Protein AF-A0A9D5BX61-F1 (afdb_monomer_lite)

Sequence (94 aa):
MLMEEARRLGVQADEEGVHVYLQQPNVRIRPNSRFLTPTVLGVQQANKAVEGSEMWRACDRELEMDSMLRDKSIDSSGSRSEKCHSRHRKKTEI

Secondary structure (DSSP, 8-state):
-HHHHHHHHHHHHHHH-THHHHS-----PPPPHHHHHHHHHHHHHHHHHHHHHHHHHHHHHHHHHHHHHHHHHHHHHTT---------------

Structure (mmCIF, N/CA/C/O backbone):
data_AF-A0A9D5BX61-F1
#
_entry.id   AF-A0A9D5BX61-F1
#
loop_
_atom_site.group_PDB
_atom_site.id
_atom_site.type_symbol
_atom_site.label_atom_id
_atom_site.label_alt_id
_atom_site.label_comp_id
_atom_site.label_asym_id
_atom_site.label_entity_id
_atom_site.label_seq_id
_atom_site.pdbx_PDB_ins_code
_atom_site.Cartn_x
_atom_site.Cartn_y
_atom_site.Cartn_z
_atom_site.occupancy
_atom_site.B_iso_or_equiv
_atom_site.auth_seq_id
_atom_site.auth_comp_id
_atom_site.auth_asym_id
_atom_site.auth_atom_id
_atom_site.pdbx_PDB_model_num
ATOM 1 N N . MET A 1 1 ? -3.465 3.246 19.628 1.00 67.25 1 MET A N 1
ATOM 2 C CA . MET A 1 1 ? -4.724 4.010 19.515 1.00 67.25 1 MET A CA 1
ATOM 3 C C . MET A 1 1 ? -5.888 3.152 19.017 1.00 67.25 1 MET A C 1
ATOM 5 O O . MET A 1 1 ? -6.763 2.943 19.830 1.00 67.25 1 MET A O 1
ATOM 9 N N . LEU A 1 2 ? -5.889 2.523 17.826 1.00 73.38 2 LEU A N 1
ATOM 10 C CA . LEU A 1 2 ? -7.051 1.698 17.396 1.00 73.38 2 LEU A CA 1
ATOM 11 C C . LEU A 1 2 ? -7.368 0.492 18.305 1.00 73.38 2 LEU A C 1
ATOM 13 O O . LEU A 1 2 ? -8.509 0.297 18.693 1.00 73.38 2 LEU A O 1
ATOM 17 N N . MET A 1 3 ? -6.362 -0.317 18.655 1.00 80.19 3 MET A N 1
ATOM 18 C CA . MET A 1 3 ? -6.575 -1.501 19.509 1.00 80.19 3 MET A CA 1
ATOM 19 C C . MET A 1 3 ? -7.018 -1.130 20.926 1.00 80.19 3 MET A C 1
ATOM 21 O O . MET A 1 3 ? -7.745 -1.865 21.580 1.00 80.19 3 MET A O 1
ATOM 25 N N . GLU A 1 4 ? -6.575 0.027 21.398 1.00 83.38 4 GLU A N 1
ATOM 26 C CA . GLU A 1 4 ? -6.912 0.532 22.722 1.00 83.38 4 GLU A CA 1
ATOM 27 C C . GLU A 1 4 ? -8.326 1.109 22.761 1.00 83.38 4 GLU A C 1
ATOM 29 O O . GLU A 1 4 ? -9.062 0.874 23.714 1.00 83.38 4 GLU A O 1
ATOM 34 N N . GLU A 1 5 ? -8.730 1.783 21.688 1.00 82.81 5 GLU A N 1
ATOM 35 C CA . GLU A 1 5 ? -10.099 2.237 21.474 1.00 82.81 5 GLU A CA 1
ATOM 36 C C . GLU A 1 5 ? -11.059 1.050 21.340 1.00 82.81 5 GLU A C 1
ATOM 38 O O . GLU A 1 5 ? -12.070 1.016 22.031 1.00 82.81 5 GLU A O 1
ATOM 43 N N . ALA A 1 6 ? -10.693 0.018 20.571 1.00 85.06 6 ALA A N 1
ATOM 44 C CA . ALA A 1 6 ? -11.453 -1.229 20.482 1.00 85.06 6 ALA A CA 1
ATOM 45 C C . ALA A 1 6 ? -11.581 -1.932 21.845 1.00 85.06 6 ALA A C 1
ATOM 47 O O . ALA A 1 6 ? -12.661 -2.398 22.202 1.00 85.06 6 ALA A O 1
ATOM 48 N N . ARG A 1 7 ? -10.502 -1.963 22.641 1.00 88.50 7 ARG A N 1
ATOM 49 C CA . ARG A 1 7 ? -10.528 -2.506 24.008 1.00 88.50 7 ARG A CA 1
ATOM 50 C C . ARG A 1 7 ? -11.473 -1.713 24.909 1.00 88.50 7 ARG A C 1
ATOM 52 O O . ARG A 1 7 ? -12.221 -2.309 25.674 1.00 88.50 7 ARG A O 1
ATOM 59 N N . ARG A 1 8 ? -11.448 -0.382 24.823 1.00 88.81 8 ARG A N 1
ATOM 60 C CA . ARG A 1 8 ? -12.341 0.492 25.594 1.00 88.81 8 ARG A CA 1
ATOM 61 C C . ARG A 1 8 ? -13.804 0.297 25.190 1.00 88.81 8 ARG A C 1
ATOM 63 O O . ARG A 1 8 ? -14.649 0.185 26.066 1.00 88.81 8 ARG A O 1
ATOM 70 N N . LEU A 1 9 ? -14.073 0.189 23.890 1.00 88.50 9 LEU A N 1
ATOM 71 C CA . LEU A 1 9 ? -15.387 -0.154 23.341 1.00 88.50 9 LEU A CA 1
ATOM 72 C C . LEU A 1 9 ? -15.888 -1.512 23.845 1.00 88.50 9 LEU A C 1
ATOM 74 O O . LEU A 1 9 ? -17.067 -1.636 24.141 1.00 88.50 9 LEU A O 1
ATOM 78 N N . GLY A 1 10 ? -15.001 -2.503 23.982 1.00 90.69 10 GLY A N 1
ATOM 79 C CA . GLY A 1 10 ? -15.329 -3.797 24.588 1.00 90.69 10 GLY A CA 1
ATOM 80 C C . GLY A 1 10 ? -15.793 -3.666 26.038 1.00 90.69 10 GLY A C 1
ATOM 81 O O . GLY A 1 10 ? -16.876 -4.124 26.367 1.00 90.69 10 GLY A O 1
ATOM 82 N N . VAL A 1 11 ? -15.027 -2.952 26.870 1.00 94.25 11 VAL A N 1
ATOM 83 C CA . VAL A 1 11 ? -15.395 -2.720 28.280 1.00 94.25 11 VAL A CA 1
ATOM 84 C C . VAL A 1 11 ? -16.735 -1.987 28.398 1.00 94.25 11 VAL A C 1
ATOM 86 O O . VAL A 1 11 ? -17.569 -2.364 29.209 1.00 94.25 11 VAL A O 1
ATOM 89 N N . GLN A 1 12 ? -16.973 -0.969 27.566 1.00 90.94 12 GLN A N 1
ATOM 90 C CA . GLN A 1 12 ? -18.250 -0.248 27.571 1.00 90.94 12 GLN A CA 1
ATOM 91 C C . GLN A 1 12 ? -19.410 -1.132 27.103 1.00 90.94 12 GLN A C 1
ATOM 93 O O . GLN A 1 12 ? -20.493 -1.063 27.667 1.00 90.94 12 GLN A O 1
ATOM 98 N N . ALA A 1 13 ? -19.197 -1.994 26.109 1.00 92.62 13 ALA A N 1
ATOM 99 C CA . ALA A 1 13 ? -20.227 -2.916 25.644 1.00 92.62 13 ALA A CA 1
ATOM 100 C C . ALA A 1 13 ? -20.572 -4.006 26.672 1.00 92.62 13 ALA A C 1
ATOM 102 O O . ALA A 1 13 ? -21.705 -4.480 26.675 1.00 92.62 13 ALA A O 1
ATOM 103 N N . ASP A 1 14 ? -19.641 -4.381 27.551 1.00 92.88 14 ASP A N 1
ATOM 104 C CA . ASP A 1 14 ? -19.923 -5.307 28.653 1.00 92.88 14 ASP A CA 1
ATOM 105 C C . ASP A 1 14 ? -20.854 -4.674 29.707 1.00 92.88 14 ASP A C 1
ATOM 107 O O . ASP A 1 14 ? -21.667 -5.372 30.313 1.00 92.88 14 ASP A O 1
ATOM 111 N N . GLU A 1 15 ? -20.772 -3.353 29.904 1.00 93.62 15 GLU A N 1
ATOM 112 C CA . GLU A 1 15 ? -21.597 -2.604 30.866 1.00 93.62 15 GLU A CA 1
ATOM 113 C C . GLU A 1 15 ? -22.940 -2.146 30.273 1.00 93.62 15 GLU A C 1
ATOM 115 O O . GLU A 1 15 ? -23.998 -2.303 30.882 1.00 93.62 15 GLU A O 1
ATOM 120 N N . GLU A 1 16 ? -22.903 -1.570 29.075 1.00 91.00 16 GLU A N 1
ATOM 121 C CA . GLU A 1 16 ? -24.026 -0.890 28.425 1.00 91.00 16 GLU A CA 1
ATOM 122 C C . GLU A 1 16 ? -24.711 -1.789 27.371 1.00 91.00 16 GLU A C 1
ATOM 124 O O . GLU A 1 16 ? -25.865 -1.582 26.986 1.00 91.00 16 GLU A O 1
ATOM 129 N N . GLY A 1 17 ? -24.045 -2.852 26.925 1.00 89.88 17 GLY A N 1
ATOM 130 C CA . GLY A 1 17 ? -24.538 -3.776 25.909 1.00 89.88 17 GLY A CA 1
ATOM 131 C C . GLY A 1 17 ? -24.175 -3.370 24.477 1.00 89.88 17 GLY A C 1
ATOM 132 O O . GLY A 1 17 ? -23.446 -2.419 24.207 1.00 89.88 17 GLY A O 1
ATOM 133 N N . VAL A 1 18 ? -24.733 -4.096 23.505 1.00 87.81 18 VAL A N 1
ATOM 134 C CA . VAL A 1 18 ? -24.352 -4.013 22.076 1.00 87.81 18 VAL A CA 1
ATOM 135 C C . VAL A 1 18 ? -24.601 -2.633 21.446 1.00 87.81 18 VAL A C 1
ATOM 137 O O . VAL A 1 18 ? -24.006 -2.301 20.420 1.00 87.81 18 VAL A O 1
ATOM 140 N N . HIS A 1 19 ? -25.454 -1.803 22.051 1.00 88.94 19 HIS A N 1
ATOM 141 C CA . HIS A 1 19 ? -25.818 -0.496 21.506 1.00 88.94 19 HIS A CA 1
ATOM 142 C C . HIS A 1 19 ? -24.629 0.470 21.380 1.00 88.94 19 HIS A C 1
ATOM 144 O O . HIS A 1 19 ? -24.651 1.345 20.513 1.00 88.94 19 HIS A O 1
ATOM 150 N N . VAL A 1 20 ? -23.568 0.258 22.163 1.00 88.81 20 VAL A N 1
ATOM 151 C CA . VAL A 1 20 ? -22.319 1.028 22.092 1.00 88.81 20 VAL A CA 1
ATOM 152 C C . VAL A 1 20 ? -21.644 0.885 20.720 1.00 88.81 20 VAL A C 1
ATOM 154 O O . VAL A 1 20 ? -21.099 1.852 20.196 1.00 88.81 20 VAL A O 1
ATOM 157 N N . TYR A 1 21 ? -21.738 -0.282 20.071 1.00 84.19 21 TYR A N 1
ATOM 158 C CA . TYR A 1 21 ? -21.182 -0.490 18.725 1.00 84.19 21 TYR A CA 1
ATOM 159 C C . TYR A 1 21 ? -22.014 0.161 17.615 1.00 84.19 21 TYR A C 1
ATOM 161 O O . TYR A 1 21 ? -21.501 0.424 16.527 1.00 84.19 21 TYR A O 1
ATOM 169 N N . LEU A 1 22 ? -23.308 0.376 17.868 1.00 85.62 22 LEU A N 1
ATOM 170 C CA . LEU A 1 22 ? -24.253 0.929 16.896 1.00 85.62 22 LEU A CA 1
ATOM 171 C C . LEU A 1 22 ? -24.294 2.458 16.924 1.00 85.62 22 LEU A C 1
ATOM 173 O O . LEU A 1 22 ? -24.743 3.072 15.954 1.00 85.62 22 LEU A O 1
ATOM 177 N N . GLN A 1 23 ? -23.817 3.082 18.004 1.00 84.62 23 GLN A N 1
ATOM 178 C CA . GLN A 1 23 ? -23.602 4.521 18.035 1.00 84.62 23 GLN A CA 1
ATOM 179 C C . GLN A 1 23 ? -22.506 4.879 17.030 1.00 84.62 23 GLN A C 1
ATOM 181 O O . GLN A 1 23 ? -21.316 4.714 17.290 1.00 84.62 23 GLN A O 1
ATOM 186 N N . GLN A 1 24 ? -22.912 5.368 15.855 1.00 72.00 24 GLN A N 1
ATOM 187 C CA . GLN A 1 24 ? -21.960 5.871 14.875 1.00 72.00 24 GLN A CA 1
ATOM 188 C C . GLN A 1 24 ? -21.187 7.041 15.494 1.00 72.00 24 GLN A C 1
ATOM 190 O O . GLN A 1 24 ? -21.802 8.046 15.869 1.00 72.00 24 GLN A O 1
ATOM 195 N N . PRO A 1 25 ? -19.850 6.949 15.596 1.00 71.06 25 PRO A N 1
ATOM 196 C CA . PRO A 1 25 ? -19.062 8.068 16.071 1.00 71.06 25 PRO A CA 1
ATOM 197 C C . PRO A 1 25 ? -19.239 9.226 15.084 1.00 71.06 25 PRO A C 1
ATOM 199 O O . PRO A 1 25 ? -18.934 9.103 13.898 1.00 71.06 25 PRO A O 1
ATOM 202 N N . ASN A 1 26 ? -19.746 10.360 15.576 1.00 66.38 26 ASN A N 1
ATOM 203 C CA . ASN A 1 26 ? -20.006 11.574 14.796 1.00 66.38 26 ASN A CA 1
ATOM 204 C C . ASN A 1 26 ? -18.701 12.329 14.488 1.00 66.38 26 ASN A C 1
ATOM 206 O O . ASN A 1 26 ? -18.538 13.509 14.795 1.00 66.38 26 ASN A O 1
ATOM 210 N N . VAL A 1 27 ? -17.710 11.617 13.961 1.00 66.56 27 VAL A N 1
ATOM 211 C CA . VAL A 1 27 ? -16.379 12.152 13.710 1.00 66.56 27 VAL A CA 1
ATOM 212 C C . VAL A 1 27 ? -16.016 11.837 12.267 1.00 66.56 27 VAL A C 1
ATOM 214 O O . VAL A 1 27 ? -16.020 10.685 11.840 1.00 66.56 27 VAL A O 1
ATOM 217 N N . ARG A 1 28 ? -15.678 12.869 11.488 1.00 68.50 28 ARG A N 1
ATOM 218 C CA . ARG A 1 28 ? -15.030 12.692 10.180 1.00 68.50 28 ARG A CA 1
ATOM 219 C C . ARG A 1 28 ? -13.608 12.195 10.433 1.00 68.50 28 ARG A C 1
ATOM 221 O O . ARG A 1 28 ? -12.690 12.989 10.624 1.00 68.50 28 ARG A O 1
ATOM 228 N N . ILE A 1 29 ? -13.444 10.877 10.503 1.00 67.56 29 ILE A N 1
ATOM 229 C CA . ILE A 1 29 ? -12.172 10.243 10.851 1.00 67.56 29 ILE A CA 1
ATOM 230 C C . ILE A 1 29 ? -11.203 10.364 9.668 1.00 67.56 29 ILE A C 1
ATOM 232 O O . ILE A 1 29 ? -11.469 9.886 8.565 1.00 67.56 29 ILE A O 1
ATOM 236 N N . ARG A 1 30 ? -10.046 10.993 9.911 1.00 70.50 30 ARG A N 1
ATOM 237 C CA . ARG A 1 30 ? -8.856 10.837 9.062 1.00 70.50 30 ARG A CA 1
ATOM 238 C C . ARG A 1 30 ? -8.526 9.340 9.039 1.00 70.50 30 ARG A C 1
ATOM 240 O O . ARG A 1 30 ? -8.316 8.787 10.119 1.00 70.50 30 ARG A O 1
ATOM 247 N N . PRO A 1 31 ? -8.498 8.681 7.870 1.00 68.62 31 PRO A N 1
ATOM 248 C CA . PRO A 1 31 ? -8.331 7.239 7.820 1.00 68.62 31 PRO A CA 1
ATOM 249 C C . PRO A 1 31 ? -7.063 6.833 8.577 1.00 68.62 31 PRO A C 1
ATOM 251 O O . PRO A 1 31 ? -6.015 7.466 8.441 1.00 68.62 31 PRO A O 1
ATOM 254 N N . ASN A 1 32 ? -7.181 5.819 9.434 1.00 73.50 32 ASN A N 1
ATOM 255 C CA . ASN A 1 32 ? -6.103 5.421 10.331 1.00 73.50 32 ASN A CA 1
ATOM 256 C C . ASN A 1 32 ? -4.860 5.047 9.510 1.00 73.50 32 ASN A C 1
ATOM 258 O O . ASN A 1 32 ? -4.927 4.232 8.586 1.00 73.50 32 ASN A O 1
ATOM 262 N N . SER A 1 33 ? -3.725 5.659 9.860 1.00 74.25 33 SER A N 1
ATOM 263 C CA . SER A 1 33 ? -2.460 5.520 9.138 1.00 74.25 33 SER A CA 1
ATOM 264 C C . SER A 1 33 ? -2.048 4.060 8.948 1.00 74.25 33 SER A C 1
ATOM 266 O O . SER A 1 33 ? -1.513 3.725 7.901 1.00 74.25 33 SER A O 1
ATOM 268 N N . ARG A 1 34 ? -2.399 3.155 9.874 1.00 76.12 34 ARG A N 1
ATOM 269 C CA . ARG A 1 34 ? -2.143 1.709 9.743 1.00 76.12 34 ARG A CA 1
ATOM 270 C C . ARG A 1 34 ? -2.889 1.040 8.586 1.00 76.12 34 ARG A C 1
ATOM 272 O O . ARG A 1 34 ? -2.401 0.036 8.087 1.00 76.12 34 ARG A O 1
ATOM 279 N N . PHE A 1 35 ? -4.041 1.564 8.168 1.00 71.25 35 PHE A N 1
ATOM 280 C CA . PHE A 1 35 ? -4.771 1.086 6.986 1.00 71.25 35 PHE A CA 1
ATOM 281 C C . PHE A 1 35 ? -4.347 1.824 5.709 1.00 71.25 35 PHE A C 1
ATOM 283 O O . PHE A 1 35 ? -4.370 1.251 4.619 1.00 71.25 35 PHE A O 1
ATOM 290 N N . LEU A 1 36 ? -3.902 3.078 5.835 1.00 77.25 36 LEU A N 1
ATOM 291 C CA . LEU A 1 36 ? -3.386 3.847 4.702 1.00 77.25 36 LEU A CA 1
ATOM 292 C C . LEU A 1 36 ? -2.008 3.364 4.248 1.00 77.25 36 LEU A C 1
ATOM 294 O O . LEU A 1 36 ? -1.787 3.244 3.049 1.00 77.25 36 LEU A O 1
ATOM 298 N N . THR A 1 37 ? -1.097 3.050 5.171 1.00 81.00 37 THR A N 1
ATOM 299 C CA . THR A 1 37 ? 0.275 2.644 4.835 1.00 81.00 37 THR A CA 1
ATOM 300 C C . THR A 1 37 ? 0.327 1.426 3.902 1.00 81.00 37 THR A C 1
ATOM 302 O O . THR A 1 37 ? 0.987 1.537 2.873 1.00 81.00 37 THR A O 1
ATOM 305 N N . PRO A 1 38 ? -0.384 0.307 4.153 1.00 83.06 38 PRO A N 1
ATOM 306 C CA . PRO A 1 38 ? -0.386 -0.838 3.239 1.00 83.06 38 PRO A CA 1
ATOM 307 C C . PRO A 1 38 ? -0.935 -0.490 1.852 1.00 83.06 38 PRO A C 1
ATOM 309 O O . PRO A 1 38 ? -0.381 -0.918 0.845 1.00 83.06 38 PRO A O 1
ATOM 312 N N . THR A 1 39 ? -1.989 0.329 1.797 1.00 79.06 39 THR A N 1
ATOM 313 C CA . THR A 1 39 ? -2.630 0.740 0.539 1.00 79.06 39 THR A CA 1
ATOM 314 C C . THR A 1 39 ? -1.706 1.632 -0.289 1.00 79.06 39 THR A C 1
ATOM 316 O O . THR A 1 39 ? -1.513 1.403 -1.480 1.00 79.06 39 THR A O 1
ATOM 319 N N . VAL A 1 40 ? -1.080 2.622 0.351 1.00 85.62 40 VAL A N 1
ATOM 320 C CA . VAL A 1 40 ? -0.114 3.521 -0.292 1.00 85.62 40 VAL A CA 1
ATOM 321 C C . VAL A 1 40 ? 1.115 2.744 -0.772 1.00 85.62 40 VAL A C 1
ATOM 323 O O . VAL A 1 40 ? 1.551 2.948 -1.902 1.00 85.62 40 VAL A O 1
ATOM 326 N N . LEU A 1 41 ? 1.635 1.814 0.036 1.00 84.88 41 LEU A N 1
ATOM 327 C CA . LEU A 1 41 ? 2.749 0.947 -0.362 1.00 84.88 41 LEU A CA 1
ATOM 328 C C . LEU A 1 41 ? 2.384 0.050 -1.552 1.00 84.88 41 LEU A C 1
ATOM 330 O O . LEU A 1 41 ? 3.198 -0.098 -2.458 1.00 84.88 41 LEU A O 1
ATOM 334 N N . GLY A 1 42 ? 1.170 -0.506 -1.586 1.00 87.75 42 GLY A N 1
ATOM 335 C CA . GLY A 1 42 ? 0.696 -1.323 -2.707 1.00 87.75 42 GLY A CA 1
ATOM 336 C C . GLY A 1 42 ? 0.661 -0.547 -4.027 1.00 87.75 42 GLY A C 1
ATOM 337 O O . GLY A 1 42 ? 1.151 -1.033 -5.043 1.00 87.75 42 GLY A O 1
ATOM 338 N N . VAL A 1 43 ? 0.171 0.695 -4.002 1.00 88.38 43 VAL A N 1
ATOM 339 C CA . VAL A 1 43 ? 0.181 1.582 -5.179 1.00 88.38 43 VAL A CA 1
ATOM 340 C C . VAL A 1 43 ? 1.611 1.922 -5.607 1.00 88.38 43 VAL A C 1
ATOM 342 O O . VAL A 1 43 ? 1.933 1.852 -6.789 1.00 88.38 43 VAL A O 1
ATOM 345 N N . GLN A 1 44 ? 2.497 2.240 -4.662 1.00 89.94 44 GLN A N 1
ATOM 346 C CA . GLN A 1 44 ? 3.901 2.535 -4.968 1.00 89.94 44 GLN A CA 1
ATOM 347 C C . GLN A 1 44 ? 4.628 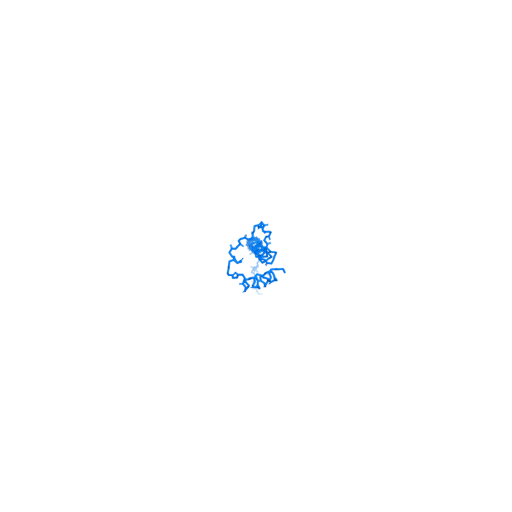1.336 -5.592 1.00 89.94 44 GLN A C 1
ATOM 349 O O . GLN A 1 44 ? 5.396 1.507 -6.537 1.00 89.94 44 GLN A O 1
ATOM 354 N N . GLN A 1 45 ? 4.377 0.123 -5.093 1.00 89.44 45 GLN A N 1
ATOM 355 C CA . GLN A 1 45 ? 4.941 -1.107 -5.651 1.00 89.44 45 GLN A CA 1
ATOM 356 C C . GLN A 1 45 ? 4.424 -1.378 -7.067 1.00 89.44 45 GLN A C 1
ATOM 358 O O . GLN A 1 45 ? 5.224 -1.698 -7.945 1.00 89.44 45 GLN A O 1
ATOM 363 N N . ALA A 1 46 ? 3.119 -1.209 -7.300 1.00 85.56 46 ALA A N 1
ATOM 364 C CA . ALA A 1 46 ? 2.521 -1.369 -8.623 1.00 85.56 46 ALA A CA 1
ATOM 365 C C . ALA A 1 46 ? 3.107 -0.371 -9.633 1.00 85.56 46 ALA A C 1
ATOM 367 O O . ALA A 1 46 ? 3.521 -0.770 -10.719 1.00 85.56 46 ALA A O 1
ATOM 368 N N . ASN A 1 47 ? 3.234 0.901 -9.247 1.00 85.62 47 ASN A N 1
ATOM 369 C CA . ASN A 1 47 ? 3.813 1.934 -10.106 1.00 85.62 47 ASN A CA 1
ATOM 370 C C . ASN A 1 47 ? 5.277 1.627 -10.450 1.00 85.62 47 ASN A C 1
ATOM 372 O O . ASN A 1 47 ? 5.658 1.663 -11.617 1.00 85.62 47 ASN A O 1
ATOM 376 N N . LYS A 1 48 ? 6.079 1.221 -9.459 1.00 86.31 48 LYS A N 1
ATOM 377 C CA . LYS A 1 48 ? 7.482 0.840 -9.676 1.00 86.31 48 LYS A CA 1
ATOM 378 C C . LYS A 1 48 ? 7.629 -0.378 -10.598 1.00 86.31 48 LYS A C 1
ATOM 380 O O . LYS A 1 48 ? 8.580 -0.457 -11.373 1.00 86.31 48 LYS A O 1
ATOM 385 N N . ALA A 1 49 ? 6.709 -1.340 -10.515 1.00 80.38 49 ALA A N 1
ATOM 386 C CA . ALA A 1 49 ? 6.698 -2.505 -11.397 1.00 80.38 49 ALA A CA 1
ATOM 387 C C . ALA A 1 49 ? 6.366 -2.130 -12.852 1.00 80.38 49 ALA A C 1
ATOM 389 O O . ALA A 1 49 ? 6.981 -2.674 -13.770 1.00 80.38 49 ALA A O 1
ATOM 390 N N . VAL A 1 50 ? 5.444 -1.182 -13.061 1.00 75.75 50 VAL A N 1
ATOM 391 C CA . VAL A 1 50 ? 5.113 -0.647 -14.392 1.00 75.75 50 VAL A CA 1
ATOM 392 C C . VAL A 1 50 ? 6.312 0.079 -14.997 1.00 75.75 50 VAL A C 1
ATOM 394 O O . VAL A 1 50 ? 6.714 -0.275 -16.103 1.00 75.75 50 VAL A O 1
ATOM 397 N N . GLU A 1 51 ? 6.945 0.992 -14.255 1.00 73.62 51 GLU A N 1
ATOM 398 C CA . GLU A 1 51 ? 8.159 1.697 -14.702 1.00 73.62 51 GLU A CA 1
ATOM 399 C C . GLU A 1 51 ? 9.260 0.710 -15.112 1.00 73.62 51 GLU A C 1
ATOM 401 O O . GLU A 1 51 ? 9.846 0.832 -16.186 1.00 73.62 51 GLU A O 1
ATOM 406 N N . GLY A 1 52 ? 9.479 -0.333 -14.304 1.00 72.88 52 GLY A N 1
ATOM 407 C CA . GLY A 1 52 ? 10.378 -1.426 -14.658 1.00 72.88 52 GLY A CA 1
ATOM 408 C C . GLY A 1 52 ? 9.978 -2.082 -15.980 1.00 72.88 52 GLY A C 1
ATOM 409 O O . GLY A 1 52 ? 10.794 -2.160 -16.891 1.00 72.88 52 GLY A O 1
ATOM 410 N N . SER A 1 53 ? 8.729 -2.524 -16.126 1.00 73.56 53 SER A N 1
ATOM 411 C CA . SER A 1 53 ? 8.271 -3.202 -17.347 1.00 73.56 53 SER A CA 1
ATOM 412 C C . SER A 1 53 ? 8.417 -2.350 -18.616 1.00 73.56 53 SER A C 1
ATOM 414 O O . SER A 1 53 ? 8.787 -2.873 -19.668 1.00 73.56 53 SER A O 1
ATOM 416 N N . GLU A 1 54 ? 8.200 -1.037 -18.518 1.00 76.56 54 GLU A N 1
ATOM 417 C CA . GLU A 1 54 ? 8.401 -0.098 -19.623 1.00 76.56 54 GLU A CA 1
ATOM 418 C C . GLU A 1 54 ? 9.886 0.074 -19.954 1.00 76.56 54 GLU A C 1
ATOM 420 O O . GLU A 1 54 ? 10.255 0.054 -21.128 1.00 76.56 54 GLU A O 1
ATOM 425 N N . MET A 1 55 ? 10.752 0.148 -18.938 1.00 77.81 55 MET A N 1
ATOM 426 C CA . MET A 1 55 ? 12.206 0.178 -19.123 1.00 77.81 55 MET A CA 1
ATOM 427 C C . MET A 1 55 ? 12.737 -1.108 -19.764 1.00 77.81 55 MET A C 1
ATOM 429 O O . MET A 1 55 ? 13.562 -1.035 -20.672 1.00 77.81 55 MET A O 1
ATOM 433 N N . TRP A 1 56 ? 12.246 -2.278 -19.348 1.00 79.25 56 TRP A N 1
ATOM 434 C CA . TRP A 1 56 ? 12.607 -3.556 -19.970 1.00 79.25 56 TRP A CA 1
ATOM 435 C C . TRP A 1 56 ? 12.170 -3.598 -21.440 1.00 79.25 56 TRP A C 1
ATOM 437 O O . TRP A 1 56 ? 12.958 -3.992 -22.293 1.00 79.25 56 TRP A O 1
ATOM 447 N N . ARG A 1 57 ? 10.977 -3.086 -21.775 1.00 80.94 57 ARG A N 1
ATOM 448 C CA . ARG A 1 57 ? 10.531 -2.975 -23.176 1.00 80.94 57 ARG A CA 1
ATOM 449 C C . ARG A 1 57 ? 11.321 -1.969 -24.006 1.00 80.94 57 ARG A C 1
ATOM 451 O O . ARG A 1 57 ? 11.491 -2.182 -25.206 1.00 80.94 57 ARG A O 1
ATOM 458 N N . ALA A 1 58 ? 11.764 -0.868 -23.405 1.00 79.69 58 ALA A N 1
ATOM 459 C CA . ALA A 1 58 ? 12.635 0.092 -24.072 1.00 79.69 58 ALA A CA 1
ATOM 460 C C . ALA A 1 58 ? 14.008 -0.534 -24.369 1.00 79.69 58 ALA A C 1
ATOM 462 O O . ALA A 1 58 ? 14.503 -0.408 -25.486 1.00 79.69 58 ALA A O 1
ATOM 463 N N . CYS A 1 59 ? 14.557 -1.272 -23.401 1.00 76.44 59 CYS A N 1
ATOM 464 C CA . CYS A 1 59 ? 15.826 -1.985 -23.519 1.00 76.44 59 CYS A CA 1
ATOM 465 C C . CYS A 1 59 ? 15.774 -3.097 -24.585 1.00 76.44 59 CYS A C 1
ATOM 467 O O . CYS A 1 59 ? 16.657 -3.164 -25.437 1.00 76.44 59 CYS A O 1
ATOM 469 N N . ASP A 1 60 ? 14.709 -3.911 -24.612 1.00 79.94 60 ASP A N 1
ATOM 470 C CA . ASP A 1 60 ? 14.510 -4.949 -25.640 1.00 79.94 60 ASP A CA 1
ATOM 471 C C . ASP A 1 60 ? 14.508 -4.355 -27.056 1.00 79.94 60 ASP A C 1
ATOM 473 O O . ASP A 1 60 ? 15.122 -4.899 -27.974 1.00 79.94 60 ASP A O 1
ATOM 477 N N .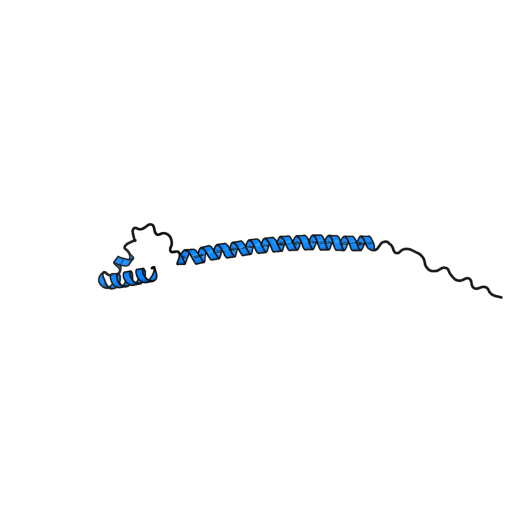 ARG A 1 61 ? 13.856 -3.199 -27.232 1.00 81.00 61 ARG A N 1
ATOM 478 C CA . ARG A 1 61 ? 13.797 -2.506 -28.524 1.00 81.00 61 ARG A CA 1
ATOM 479 C C . ARG A 1 61 ? 15.159 -1.948 -28.947 1.00 81.00 61 ARG A C 1
ATOM 481 O O . ARG A 1 61 ? 15.477 -1.962 -30.132 1.00 81.00 61 ARG A O 1
ATOM 488 N N . GLU A 1 62 ? 15.955 -1.444 -28.008 1.00 74.94 62 GLU A N 1
ATOM 489 C CA . GLU A 1 62 ? 17.315 -0.966 -28.288 1.00 74.94 62 GLU A CA 1
ATOM 490 C C . GLU A 1 62 ? 18.241 -2.122 -28.698 1.00 74.94 62 GLU A C 1
ATOM 492 O O . GLU A 1 62 ? 18.952 -2.017 -29.699 1.00 74.94 62 GLU A O 1
ATOM 497 N N . LEU A 1 63 ? 18.159 -3.259 -27.997 1.00 79.56 63 LEU A N 1
ATOM 498 C CA . LEU A 1 63 ? 18.881 -4.488 -28.339 1.00 79.56 63 LEU A CA 1
ATOM 499 C C . LEU A 1 63 ? 18.522 -5.020 -29.733 1.00 79.56 63 LEU A C 1
ATOM 501 O O . LEU A 1 63 ? 19.414 -5.470 -30.453 1.00 79.56 63 LEU A O 1
ATOM 505 N N . GLU A 1 64 ? 1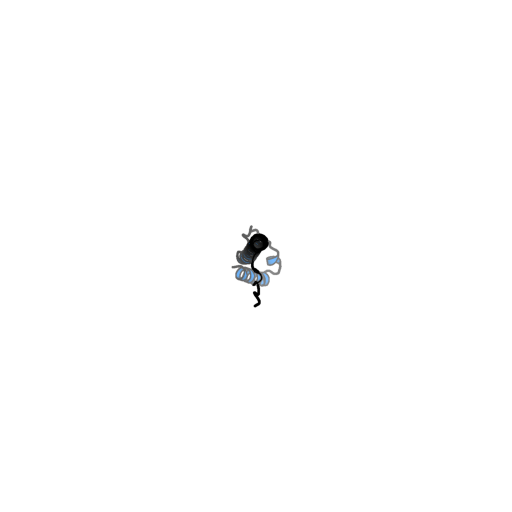7.247 -4.951 -30.127 1.00 83.06 64 GLU A N 1
ATOM 506 C CA . GLU A 1 64 ? 16.785 -5.353 -31.462 1.00 83.06 64 GLU A CA 1
ATOM 507 C C . GLU A 1 64 ? 17.351 -4.449 -32.570 1.00 83.06 64 GLU A C 1
ATOM 509 O O . GLU A 1 64 ? 17.761 -4.924 -33.628 1.00 83.06 64 GLU A O 1
ATOM 514 N N . MET A 1 65 ? 17.448 -3.137 -32.339 1.00 78.00 65 MET A N 1
ATOM 515 C CA . MET A 1 65 ? 18.083 -2.232 -33.305 1.00 78.00 65 MET A CA 1
ATOM 516 C C . MET A 1 65 ? 19.592 -2.482 -33.413 1.00 78.00 65 MET A C 1
ATOM 518 O O . MET A 1 65 ? 20.145 -2.457 -34.513 1.00 78.00 65 MET A O 1
ATOM 522 N N . ASP A 1 66 ? 20.259 -2.752 -32.293 1.00 78.00 66 ASP A N 1
ATOM 523 C CA . ASP A 1 66 ? 21.694 -3.037 -32.247 1.00 78.00 66 ASP A CA 1
ATOM 524 C C . ASP A 1 66 ? 22.034 -4.391 -32.907 1.00 78.00 66 ASP A C 1
ATOM 526 O O . ASP A 1 66 ? 23.031 -4.502 -33.624 1.00 78.00 66 ASP A O 1
ATOM 530 N N . SER A 1 67 ? 21.178 -5.414 -32.763 1.00 78.81 67 SER A N 1
ATOM 531 C CA . SER A 1 67 ? 21.323 -6.678 -33.502 1.00 78.81 67 SER A CA 1
ATOM 532 C C . SER A 1 67 ? 21.110 -6.486 -35.003 1.00 78.81 67 SER A C 1
ATOM 534 O O . SER A 1 67 ? 21.967 -6.886 -35.786 1.00 78.81 67 SER A O 1
ATOM 536 N N . MET A 1 68 ? 20.058 -5.772 -35.417 1.00 78.44 68 MET A N 1
ATOM 537 C CA . MET A 1 68 ? 19.809 -5.478 -36.833 1.00 78.44 68 MET A CA 1
ATOM 538 C C . MET A 1 68 ? 20.944 -4.673 -37.484 1.00 78.44 68 MET A C 1
ATOM 540 O O . MET A 1 68 ? 21.256 -4.871 -38.662 1.00 78.44 68 MET A O 1
ATOM 544 N N . LEU A 1 69 ? 21.564 -3.742 -36.751 1.00 74.25 69 LEU A N 1
ATOM 545 C CA . LEU A 1 69 ? 22.729 -2.988 -37.223 1.00 74.25 69 LEU A CA 1
ATOM 546 C C . LEU A 1 69 ? 23.975 -3.874 -37.328 1.00 74.25 69 LEU A C 1
ATOM 548 O O . LEU A 1 69 ? 24.703 -3.774 -38.321 1.00 74.25 69 LEU A O 1
ATOM 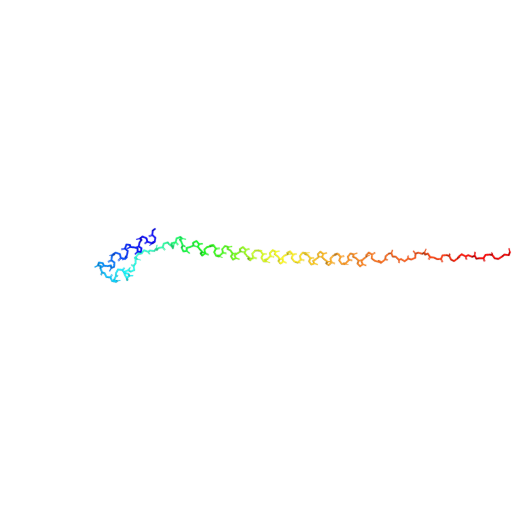552 N N . ARG A 1 70 ? 24.202 -4.762 -36.351 1.00 75.31 70 ARG A N 1
ATOM 553 C CA . ARG A 1 70 ? 25.288 -5.750 -36.401 1.00 75.31 70 ARG A CA 1
ATOM 554 C C . ARG A 1 70 ? 25.124 -6.716 -37.572 1.00 75.31 70 ARG A C 1
ATOM 556 O O . ARG A 1 70 ? 26.080 -6.881 -38.329 1.00 75.31 70 ARG A O 1
ATOM 563 N N . ASP A 1 71 ? 23.929 -7.251 -37.791 1.00 72.81 71 ASP A N 1
ATOM 564 C CA . ASP A 1 71 ? 23.642 -8.181 -38.888 1.00 72.81 71 ASP A CA 1
ATOM 565 C C . ASP A 1 71 ? 23.851 -7.510 -40.258 1.00 72.81 71 ASP A C 1
ATOM 567 O O . ASP A 1 71 ? 24.578 -8.028 -41.108 1.00 72.81 71 ASP A O 1
ATOM 571 N N . LYS A 1 72 ? 23.362 -6.273 -40.443 1.00 71.25 72 LYS A N 1
ATOM 572 C CA . LYS A 1 72 ? 23.606 -5.490 -41.675 1.00 71.25 72 LYS A CA 1
ATOM 573 C C . LYS A 1 72 ? 25.085 -5.162 -41.904 1.00 71.25 72 LYS A C 1
ATOM 575 O O . LYS A 1 72 ? 25.521 -5.056 -43.055 1.00 71.25 72 LYS A O 1
ATOM 580 N N . SER A 1 73 ? 25.873 -4.981 -40.843 1.00 61.69 73 SER A N 1
ATOM 581 C CA . SER A 1 73 ? 27.319 -4.733 -40.959 1.00 61.69 73 SER A CA 1
ATOM 582 C C . SER A 1 73 ? 28.095 -5.974 -41.423 1.00 61.69 73 SER A C 1
ATOM 584 O O . SER A 1 73 ? 29.064 -5.856 -42.180 1.00 61.69 73 SER A O 1
ATOM 586 N N . ILE A 1 74 ? 27.626 -7.166 -41.045 1.00 65.75 74 ILE A N 1
ATOM 587 C CA . ILE A 1 74 ? 28.206 -8.450 -41.445 1.00 65.75 74 ILE A CA 1
ATOM 588 C C . ILE A 1 74 ? 27.984 -8.702 -42.941 1.00 65.75 74 ILE A C 1
ATOM 590 O O . ILE A 1 74 ? 28.950 -8.961 -4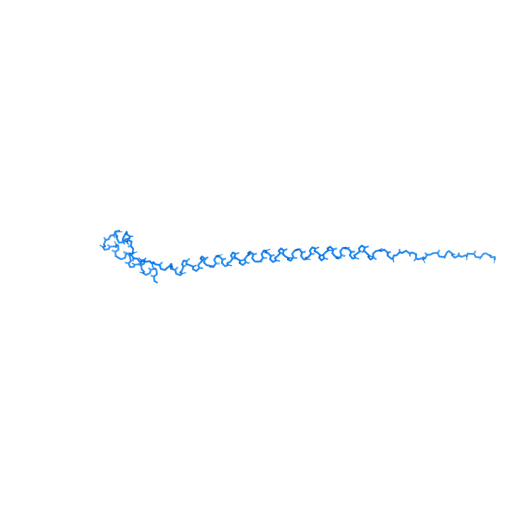3.661 1.00 65.75 74 ILE A O 1
ATOM 594 N N . ASP A 1 75 ? 26.767 -8.480 -43.442 1.00 59.22 75 ASP A N 1
ATOM 595 C CA . ASP A 1 75 ? 26.441 -8.681 -44.861 1.00 59.22 75 ASP A CA 1
ATOM 596 C C . ASP A 1 75 ? 27.210 -7.715 -45.779 1.00 59.22 75 ASP A C 1
ATOM 598 O O . ASP A 1 75 ? 27.591 -8.050 -46.903 1.00 59.22 75 ASP A O 1
ATOM 602 N N . SER A 1 76 ? 27.517 -6.517 -45.275 1.00 57.91 76 SER A N 1
ATOM 603 C CA . SER A 1 76 ? 28.264 -5.483 -46.003 1.00 57.91 76 SER A CA 1
ATOM 604 C C . SER A 1 76 ? 29.773 -5.756 -46.080 1.00 57.91 76 SER A C 1
ATOM 606 O O . SER A 1 76 ? 30.447 -5.260 -46.984 1.00 57.91 76 SER A O 1
ATOM 608 N N . SER A 1 77 ? 30.325 -6.531 -45.142 1.00 57.31 77 SER A N 1
ATOM 609 C CA . SER A 1 77 ? 31.767 -6.820 -45.061 1.00 57.31 77 SER A CA 1
ATOM 610 C C . SER A 1 77 ? 32.183 -8.110 -45.785 1.00 57.31 77 SER A C 1
ATOM 612 O O . SER A 1 77 ? 33.365 -8.289 -46.082 1.00 57.31 77 SER A O 1
ATOM 614 N N . GLY A 1 78 ? 31.226 -8.965 -46.165 1.00 55.31 78 GLY A N 1
ATOM 615 C CA . GLY A 1 78 ? 31.469 -10.232 -46.870 1.00 55.31 78 GLY A CA 1
ATOM 616 C C . GLY A 1 78 ? 31.777 -10.129 -48.373 1.00 55.31 78 GLY A C 1
ATOM 617 O O . GLY A 1 78 ? 32.105 -11.134 -48.996 1.00 55.31 78 GLY A O 1
ATOM 618 N N . SER A 1 79 ? 31.712 -8.942 -48.983 1.00 54.38 79 SER A N 1
ATOM 619 C CA . SER A 1 79 ? 31.797 -8.765 -50.447 1.00 54.38 79 SER A CA 1
ATOM 620 C C . SER A 1 79 ? 33.183 -8.364 -50.989 1.00 54.38 79 SER A C 1
ATOM 622 O O . SER A 1 79 ? 33.307 -7.941 -52.137 1.00 54.38 79 SER A O 1
ATOM 624 N N . ARG A 1 80 ? 34.263 -8.524 -50.208 1.00 56.69 80 ARG A N 1
ATOM 625 C CA . ARG A 1 80 ? 35.647 -8.198 -50.630 1.00 56.69 80 ARG A CA 1
ATOM 626 C C . ARG A 1 80 ? 36.621 -9.382 -50.603 1.00 56.69 80 ARG A C 1
ATOM 628 O O . ARG A 1 80 ? 37.757 -9.242 -50.161 1.00 56.69 80 ARG A O 1
ATOM 635 N N . SER A 1 81 ? 36.219 -10.537 -51.130 1.00 58.16 81 SER A N 1
ATOM 636 C CA . SER A 1 81 ? 37.162 -11.624 -51.433 1.00 58.16 81 SER A CA 1
ATOM 637 C C . SER A 1 81 ? 36.920 -12.183 -52.833 1.00 58.16 81 SER A C 1
ATOM 639 O O . SER A 1 81 ? 36.404 -13.280 -53.018 1.00 58.16 81 SER A O 1
ATOM 641 N N . GLU A 1 82 ? 37.289 -11.402 -53.848 1.00 60.62 82 GLU A N 1
ATOM 642 C CA . GLU A 1 82 ? 37.436 -11.901 -55.212 1.00 60.62 82 GLU A CA 1
ATOM 643 C C . GLU A 1 82 ? 38.856 -11.636 -55.733 1.00 60.62 82 GLU A C 1
ATOM 645 O O . GLU A 1 82 ? 39.308 -10.494 -55.751 1.00 60.62 82 GLU A O 1
ATOM 650 N N . LYS A 1 83 ? 39.484 -12.707 -56.252 1.00 57.00 83 LYS A N 1
ATOM 651 C CA . LYS A 1 83 ? 40.780 -12.784 -56.967 1.00 57.00 83 LYS A CA 1
ATOM 652 C C . LYS A 1 83 ? 42.022 -12.526 -56.083 1.00 57.00 83 LYS A C 1
ATOM 654 O O . LYS A 1 83 ? 42.106 -11.553 -55.362 1.00 57.00 83 LYS A O 1
ATOM 659 N N . CYS A 1 84 ? 43.099 -13.315 -56.135 1.00 50.06 84 CYS A N 1
ATOM 660 C CA . CYS A 1 84 ? 43.711 -13.874 -57.337 1.00 50.06 84 CYS A CA 1
ATOM 661 C C . CYS A 1 84 ? 44.870 -14.834 -56.987 1.00 50.06 84 CYS A C 1
ATOM 663 O O . CYS A 1 84 ? 45.993 -14.361 -56.878 1.00 50.06 84 CYS A O 1
ATOM 665 N N . HIS A 1 85 ? 44.695 -16.154 -56.871 1.00 53.62 85 HIS A N 1
ATOM 666 C CA . HIS A 1 85 ? 45.851 -17.071 -56.799 1.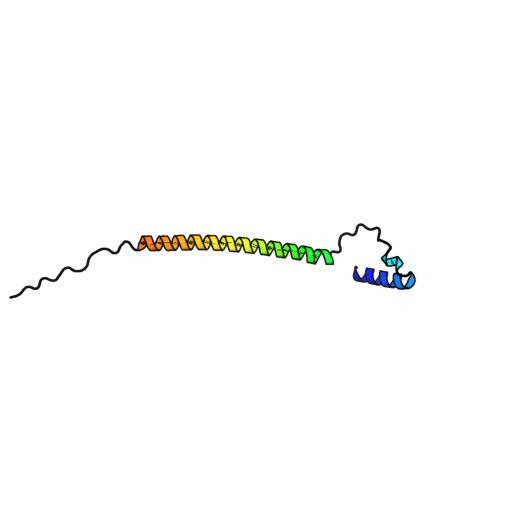00 53.62 85 HIS A CA 1
ATOM 667 C C . HIS A 1 85 ? 45.607 -18.343 -57.608 1.00 53.62 85 HIS A C 1
ATOM 669 O O . HIS A 1 85 ? 44.948 -19.258 -57.139 1.00 53.62 85 HIS A O 1
ATOM 675 N N . SER A 1 86 ? 46.166 -18.393 -58.822 1.00 57.41 86 SER A N 1
ATOM 676 C CA . SER A 1 86 ? 46.707 -19.619 -59.431 1.00 57.41 86 SER A CA 1
ATOM 677 C C . SER A 1 86 ? 47.342 -19.288 -60.792 1.00 57.41 86 SER A C 1
ATOM 679 O O . SER A 1 86 ? 46.805 -19.580 -61.864 1.00 57.41 86 SER A O 1
ATOM 681 N N . ARG A 1 87 ? 48.509 -18.626 -60.776 1.00 54.09 87 ARG A N 1
ATOM 682 C CA . ARG A 1 87 ? 49.370 -18.591 -61.967 1.00 54.09 87 ARG A CA 1
ATOM 683 C C . ARG A 1 87 ? 49.994 -19.978 -62.115 1.00 54.09 87 ARG A C 1
ATOM 685 O O . ARG A 1 87 ? 50.878 -20.350 -61.350 1.00 54.09 87 ARG A O 1
ATOM 692 N N . HIS A 1 88 ? 49.486 -20.737 -63.080 1.00 56.84 88 HIS A N 1
ATOM 693 C CA . HIS A 1 88 ? 49.978 -22.061 -63.436 1.00 56.84 88 HIS A CA 1
ATOM 694 C C . HIS A 1 88 ? 51.449 -21.982 -63.869 1.00 56.84 88 HIS A C 1
ATOM 696 O O . HIS A 1 88 ? 51.828 -21.222 -64.763 1.00 56.84 88 HIS A O 1
ATOM 702 N N . ARG A 1 89 ? 52.283 -22.761 -63.180 1.00 58.72 89 ARG A N 1
ATOM 703 C CA . ARG A 1 89 ? 53.733 -22.871 -63.356 1.00 58.72 89 ARG A CA 1
ATOM 704 C C . ARG A 1 89 ? 54.011 -23.539 -64.709 1.00 58.72 89 ARG A C 1
ATOM 706 O O . ARG A 1 89 ? 53.648 -24.697 -64.900 1.00 58.72 89 ARG A O 1
ATOM 713 N N . LYS A 1 90 ? 54.627 -22.823 -65.657 1.00 56.91 90 LYS A N 1
ATOM 714 C CA . LYS A 1 90 ? 55.075 -23.423 -66.923 1.00 56.91 90 LYS A CA 1
ATOM 715 C C . LYS A 1 90 ? 56.177 -24.441 -66.626 1.00 56.91 90 LYS A C 1
ATOM 717 O O . LYS A 1 90 ? 57.176 -24.099 -65.997 1.00 56.91 90 LYS A O 1
ATOM 722 N N . LYS A 1 91 ? 55.965 -25.680 -67.061 1.00 52.81 91 LYS A N 1
ATOM 723 C CA . LYS A 1 91 ? 56.959 -26.752 -67.064 1.00 52.81 91 LYS A CA 1
ATOM 724 C C . LYS A 1 91 ? 57.697 -26.665 -68.399 1.00 52.81 91 LYS A C 1
ATOM 726 O O . LYS A 1 91 ? 57.074 -26.822 -69.443 1.00 52.81 91 LYS A O 1
ATOM 731 N N . THR A 1 92 ? 58.977 -26.319 -68.364 1.00 52.41 92 THR A N 1
ATOM 732 C CA . THR A 1 92 ? 59.877 -26.401 -69.519 1.00 52.41 92 THR A CA 1
ATOM 733 C C . THR A 1 92 ? 60.578 -27.753 -69.480 1.00 52.41 92 THR A C 1
ATOM 735 O O . THR A 1 92 ? 61.287 -28.043 -68.518 1.00 52.41 92 THR A O 1
ATOM 738 N N . GLU A 1 93 ? 60.325 -28.572 -70.498 1.00 49.31 93 GLU A N 1
ATOM 739 C CA . GLU A 1 93 ? 61.157 -29.710 -70.903 1.00 49.31 93 GLU A CA 1
ATOM 740 C C . GLU A 1 93 ? 62.325 -29.197 -71.761 1.00 49.31 93 GLU A C 1
ATOM 742 O O . GLU A 1 93 ? 62.117 -28.292 -72.574 1.00 49.31 93 GLU A O 1
ATOM 747 N N . ILE A 1 94 ? 63.534 -29.724 -71.534 1.00 58.16 94 ILE A N 1
ATOM 748 C CA . ILE A 1 94 ? 64.393 -30.522 -72.443 1.00 58.16 94 ILE A CA 1
ATOM 749 C C . ILE A 1 94 ? 65.617 -30.955 -71.627 1.00 58.16 94 ILE A C 1
ATOM 751 O O . ILE A 1 94 ? 66.240 -30.074 -70.991 1.00 58.16 94 ILE A O 1
#

pLDDT: mean 74.9, std 12.18, range [49.31, 94.25]

Radius of gyration: 39.77 Å; chains: 1; bounding box: 90×43×103 Å

Foldseek 3Di:
DVVVVVVVLVVVCVVVNPVSVVPDPPDPDPPPVVVVVVVVVVVVVVVVVVVVVVVVVVVVVVVVVVVVVVVVVVVVPPPPDDDDDDPDDDDDDD

Organism: NCBI:txid325984